Protein AF-X1AGX3-F1 (afdb_monomer)

Secondary structure (DSSP, 8-state):
--EEEEEE-TTS-EEEEEEESS--TTHHHHHHHT--HHHHHHHHHTT------SS---TT------------

Radius of gyration: 15.63 Å; Cα contacts (8 Å, |Δi|>4): 58; chains: 1; bounding box: 40×32×39 Å

pLDDT: mean 94.26, std 4.36, range [79.0, 98.06]

Solvent-accessible surface area (backbone atoms only — not comparable to full-atom values): 4910 Å² total; per-residue (Å²): 107,73,31,78,45,71,45,78,46,99,82,76,42,80,42,84,75,52,80,41,88,36,86,48,95,65,46,68,54,47,38,74,27,55,52,54,55,73,60,43,53,53,30,50,77,68,75,39,88,65,88,83,74,87,85,66,60,54,76,95,71,84,80,87,84,82,92,82,88,86,86,133

Structure (mmCIF, N/CA/C/O backbone):
data_AF-X1AGX3-F1
#
_entry.id   AF-X1AGX3-F1
#
loop_
_atom_site.group_PDB
_atom_site.id
_atom_site.type_symbol
_atom_site.label_atom_id
_atom_site.label_alt_id
_atom_site.label_comp_id
_atom_site.label_asym_id
_atom_site.label_entity_id
_atom_site.label_seq_id
_atom_site.pdbx_PDB_ins_code
_atom_site.Cartn_x
_atom_site.Cartn_y
_atom_site.Cartn_z
_atom_site.occupancy
_atom_site.B_iso_or_equiv
_atom_site.auth_seq_id
_atom_site.auth_comp_id
_atom_site.auth_asym_id
_atom_site.auth_atom_id
_atom_site.pdbx_PDB_model_num
ATOM 1 N N . VAL A 1 1 ? 3.659 8.001 -6.958 1.00 90.44 1 VAL A N 1
ATOM 2 C CA . VAL A 1 1 ? 2.697 7.361 -6.022 1.00 90.44 1 VAL A CA 1
ATOM 3 C C . VAL A 1 1 ? 2.693 8.115 -4.708 1.00 90.44 1 VAL A C 1
ATOM 5 O O . VAL A 1 1 ? 3.758 8.532 -4.273 1.00 90.44 1 VAL A O 1
ATOM 8 N N . ILE A 1 2 ? 1.520 8.301 -4.101 1.00 94.88 2 ILE A N 1
ATOM 9 C CA . ILE A 1 2 ? 1.349 9.005 -2.827 1.00 94.88 2 ILE A CA 1
ATOM 10 C C . ILE A 1 2 ? 0.587 8.088 -1.868 1.00 94.88 2 ILE A C 1
ATOM 12 O O . ILE A 1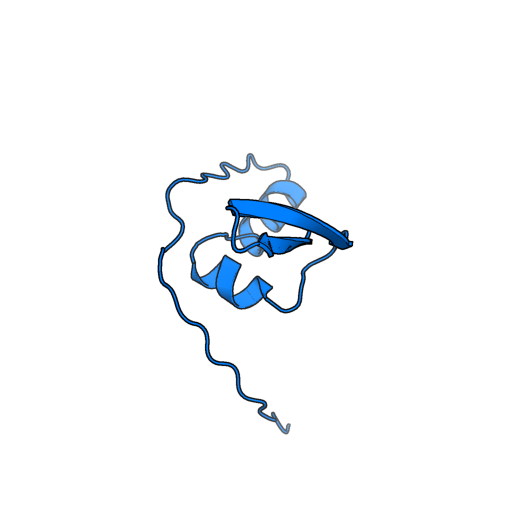 2 ? -0.372 7.433 -2.273 1.00 94.88 2 ILE A O 1
ATOM 16 N N . THR A 1 3 ? 1.005 8.060 -0.605 1.00 97.06 3 THR A N 1
ATOM 17 C CA . THR A 1 3 ? 0.270 7.418 0.488 1.00 97.06 3 THR A CA 1
ATOM 18 C C . THR A 1 3 ? -0.248 8.494 1.433 1.00 97.06 3 THR A C 1
ATOM 20 O O . THR A 1 3 ? 0.535 9.298 1.938 1.00 97.06 3 THR A O 1
ATOM 23 N N . LEU A 1 4 ? -1.556 8.492 1.680 1.00 97.31 4 LEU A N 1
ATOM 24 C CA . LEU A 1 4 ? -2.206 9.357 2.662 1.00 97.31 4 LEU A CA 1
ATOM 25 C C . LEU A 1 4 ? -2.491 8.546 3.923 1.00 97.31 4 LEU A C 1
ATOM 27 O O . LEU A 1 4 ? -3.076 7.466 3.832 1.00 97.31 4 LEU A O 1
ATOM 31 N N . GLN A 1 5 ? -2.099 9.066 5.084 1.00 97.50 5 GLN A N 1
ATOM 32 C CA . GLN A 1 5 ? -2.432 8.456 6.367 1.00 97.50 5 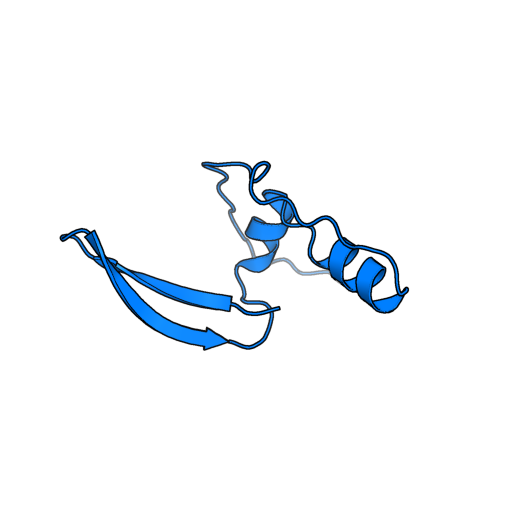GLN A CA 1
ATOM 33 C C . GLN A 1 5 ? -3.509 9.280 7.072 1.00 97.50 5 GLN A C 1
ATOM 35 O O . GLN A 1 5 ? -3.341 10.482 7.288 1.00 97.50 5 GLN A O 1
ATOM 40 N N . LEU A 1 6 ? -4.620 8.622 7.408 1.00 97.69 6 LEU A N 1
ATOM 41 C CA . LEU A 1 6 ? -5.840 9.237 7.925 1.00 97.69 6 LEU A CA 1
ATOM 42 C C . LEU A 1 6 ? -6.406 8.408 9.092 1.00 97.69 6 LEU A C 1
ATOM 44 O O . LEU A 1 6 ? -6.222 7.192 9.128 1.00 97.69 6 LEU A O 1
ATOM 48 N N . PHE A 1 7 ? -7.165 9.047 9.983 1.00 97.88 7 PHE A N 1
ATOM 49 C CA . PHE A 1 7 ? -8.087 8.376 10.908 1.00 97.88 7 PHE A CA 1
ATOM 50 C C . PHE A 1 7 ? -9.537 8.693 10.536 1.00 97.88 7 PHE A C 1
ATOM 52 O O . PHE A 1 7 ? -9.862 9.849 10.264 1.00 97.88 7 PHE A O 1
ATOM 59 N N . LEU A 1 8 ? -10.409 7.685 10.585 1.00 97.12 8 LEU A N 1
ATOM 60 C CA . LEU A 1 8 ? -11.857 7.880 10.650 1.00 97.12 8 LEU A CA 1
ATOM 61 C C . LEU A 1 8 ? -12.263 7.897 12.127 1.00 97.12 8 LEU A C 1
ATOM 63 O O . LEU A 1 8 ? -12.008 6.935 12.855 1.00 97.12 8 LEU A O 1
ATOM 67 N N . THR A 1 9 ? -12.824 9.007 12.592 1.00 97.06 9 THR A N 1
ATOM 68 C CA . THR A 1 9 ? -13.262 9.160 13.983 1.00 97.06 9 THR A CA 1
ATOM 69 C C . THR A 1 9 ? -14.644 8.544 14.206 1.00 97.06 9 THR A C 1
ATOM 71 O O . THR A 1 9 ? -15.362 8.235 13.262 1.00 97.06 9 THR A O 1
ATOM 74 N N . LYS A 1 10 ? -15.041 8.384 15.477 1.00 96.62 10 LYS A N 1
ATOM 75 C CA . LYS A 1 10 ? -16.360 7.835 15.851 1.00 96.62 10 LYS A CA 1
ATOM 76 C C . LYS A 1 10 ? -17.545 8.705 15.405 1.00 96.62 10 LYS A C 1
ATOM 78 O O . LYS A 1 10 ? -18.660 8.210 15.360 1.00 96.62 10 LYS A O 1
ATOM 83 N N . ASP A 1 11 ? -17.307 9.987 15.139 1.00 97.25 11 ASP A N 1
ATOM 84 C CA . ASP A 1 11 ? -18.278 10.954 14.617 1.00 97.25 11 ASP A CA 1
ATOM 85 C C . ASP A 1 11 ? -18.159 11.141 13.091 1.00 97.25 11 ASP A C 1
ATOM 87 O O . ASP A 1 11 ? -18.462 12.217 12.579 1.00 97.25 11 ASP A O 1
ATOM 91 N N . ASP A 1 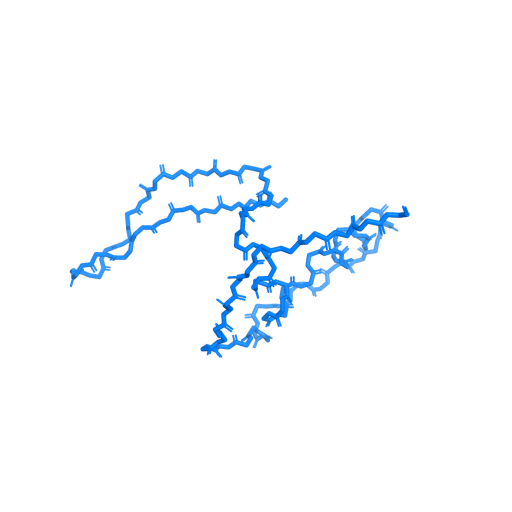12 ? -17.668 10.117 12.381 1.00 97.00 12 ASP A N 1
ATOM 92 C CA . ASP A 1 12 ? -17.530 10.057 10.918 1.00 97.00 12 ASP A CA 1
ATOM 93 C C . ASP A 1 12 ? -16.697 11.194 10.296 1.00 97.00 12 ASP A C 1
ATOM 95 O O . ASP A 1 12 ? -16.864 11.559 9.130 1.00 97.00 12 ASP A O 1
ATOM 99 N N . LYS A 1 13 ? -15.743 11.757 11.050 1.00 97.75 13 LYS A N 1
ATOM 100 C CA . LYS A 1 13 ? -14.806 12.758 10.525 1.00 97.75 13 LYS A CA 1
ATOM 101 C C . LYS A 1 13 ? -13.506 12.105 10.082 1.00 97.75 13 LYS A C 1
ATOM 103 O O . LYS A 1 13 ? -12.894 11.317 10.801 1.00 97.75 13 LYS A O 1
ATOM 108 N N . VAL A 1 14 ? -13.025 12.521 8.915 1.00 97.94 14 VAL A N 1
ATOM 109 C CA . VAL A 1 14 ? -11.688 12.172 8.431 1.00 97.94 14 VAL A CA 1
ATOM 110 C C . VAL A 1 14 ? -10.677 13.154 9.021 1.00 97.94 14 VAL A C 1
ATOM 112 O O . VAL A 1 14 ? -10.778 14.367 8.826 1.00 97.94 14 VAL A O 1
ATOM 115 N N . LYS A 1 15 ? -9.689 12.638 9.752 1.00 98.06 15 LYS A N 1
ATOM 116 C CA . LYS A 1 15 ? -8.562 13.410 10.286 1.00 98.06 15 LYS A CA 1
ATOM 117 C C . LYS A 1 15 ? -7.295 13.059 9.525 1.00 98.06 15 LYS A C 1
ATOM 119 O O . LYS A 1 15 ? -6.916 11.894 9.446 1.00 98.06 15 LYS A O 1
ATOM 124 N N . PHE A 1 16 ? -6.654 14.081 8.975 1.00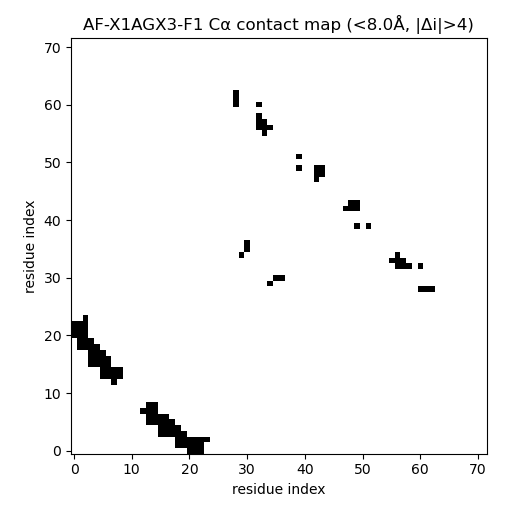 98.00 16 PHE A N 1
ATOM 125 C CA . PHE A 1 16 ? -5.382 13.957 8.281 1.00 98.00 16 PHE A CA 1
ATOM 126 C C . PHE A 1 16 ? -4.215 13.845 9.268 1.00 98.00 16 PHE A C 1
ATOM 128 O O . PHE A 1 16 ? -4.217 14.522 10.296 1.00 98.00 16 PHE A O 1
ATOM 135 N N . ILE A 1 17 ? -3.230 13.009 8.933 1.00 97.62 17 ILE A N 1
ATOM 136 C CA . ILE A 1 17 ? -1.991 12.856 9.703 1.00 97.62 17 ILE A CA 1
ATOM 137 C C . ILE A 1 17 ? -0.797 13.296 8.858 1.00 97.62 17 ILE A C 1
ATOM 139 O O . ILE A 1 17 ? -0.108 14.244 9.218 1.00 97.62 17 ILE A O 1
ATOM 143 N N . GLU A 1 18 ? -0.556 12.617 7.734 1.00 97.69 18 GLU A N 1
ATOM 144 C CA . GLU A 1 18 ? 0.618 12.868 6.895 1.00 97.69 18 GLU A CA 1
ATOM 145 C C . GLU A 1 18 ? 0.417 12.461 5.428 1.00 97.69 18 GLU A C 1
ATOM 147 O O . GLU A 1 18 ? -0.435 11.631 5.086 1.00 97.69 18 GLU A O 1
ATOM 152 N N . ILE A 1 19 ? 1.252 13.047 4.563 1.00 97.69 19 ILE A N 1
ATOM 153 C CA . ILE A 1 19 ? 1.426 12.665 3.160 1.00 97.69 19 ILE A CA 1
ATOM 154 C C . ILE A 1 19 ? 2.823 12.076 3.013 1.00 97.69 19 ILE A C 1
ATOM 156 O O . ILE A 1 19 ? 3.817 12.747 3.278 1.00 97.69 19 ILE A O 1
ATOM 160 N N . ASN A 1 20 ? 2.903 10.851 2.505 1.00 97.38 20 ASN A N 1
ATOM 161 C CA . ASN A 1 20 ? 4.161 10.242 2.105 1.00 97.38 20 ASN A CA 1
ATOM 162 C C . ASN A 1 20 ? 4.221 10.183 0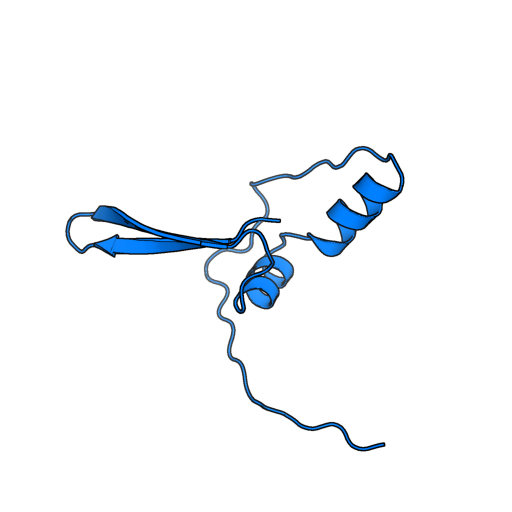.573 1.00 97.38 20 ASN A C 1
ATOM 164 O O . ASN A 1 20 ? 3.460 9.410 -0.019 1.00 97.38 20 ASN A O 1
ATOM 168 N N . PRO A 1 21 ? 5.118 10.929 -0.098 1.00 96.88 21 PRO A N 1
ATOM 169 C CA . PRO A 1 21 ? 5.275 10.890 -1.556 1.00 96.88 21 PRO A CA 1
ATOM 170 C C . PRO A 1 21 ? 6.050 9.637 -2.012 1.00 96.88 21 PRO A C 1
ATOM 172 O O . PRO A 1 21 ? 7.011 9.702 -2.773 1.00 96.88 21 PRO A O 1
ATOM 175 N N . ARG A 1 22 ? 5.654 8.474 -1.494 1.00 96.31 22 ARG A N 1
ATOM 176 C CA . ARG A 1 22 ? 6.224 7.153 -1.765 1.00 96.31 22 ARG A CA 1
ATOM 177 C C . ARG A 1 22 ? 5.175 6.070 -1.525 1.00 96.31 22 ARG A C 1
ATOM 179 O O . ARG A 1 22 ? 4.087 6.329 -1.002 1.00 96.31 22 ARG A O 1
ATOM 186 N N . PHE A 1 23 ? 5.533 4.831 -1.842 1.00 96.75 23 PHE A N 1
ATOM 187 C CA . PHE A 1 23 ? 4.779 3.674 -1.378 1.00 96.75 23 PHE A CA 1
ATOM 188 C C . PHE A 1 23 ? 4.831 3.559 0.154 1.00 96.75 23 PHE A C 1
ATOM 190 O O . PHE A 1 23 ? 5.892 3.654 0.779 1.00 96.75 23 PHE A O 1
ATOM 197 N N . GLY A 1 24 ? 3.663 3.393 0.770 1.00 95.56 24 GLY A N 1
ATOM 198 C CA . GLY A 1 24 ? 3.515 3.056 2.180 1.00 95.56 24 GLY A CA 1
ATOM 199 C C . GLY A 1 24 ? 3.684 1.561 2.424 1.00 95.56 24 GLY A C 1
ATOM 200 O O . GLY A 1 24 ? 3.533 0.751 1.510 1.00 95.56 24 GLY A O 1
ATOM 201 N N . GLY A 1 25 ? 3.925 1.173 3.677 1.00 94.50 25 GLY A N 1
ATOM 202 C CA . GLY A 1 25 ? 4.097 -0.238 4.038 1.00 94.50 25 GLY A CA 1
ATOM 203 C C . GLY A 1 25 ? 2.877 -1.115 3.723 1.00 94.50 25 GLY A C 1
ATOM 204 O O . GLY A 1 25 ? 3.025 -2.320 3.560 1.00 94.50 25 GLY A O 1
ATOM 205 N N . GLY A 1 26 ? 1.678 -0.536 3.613 1.00 94.81 26 GLY A N 1
ATOM 206 C CA . GLY A 1 26 ? 0.446 -1.245 3.248 1.00 94.81 26 GLY A CA 1
ATOM 207 C C . GLY A 1 26 ? 0.264 -1.521 1.749 1.00 94.81 26 GLY A C 1
ATOM 208 O O . GLY A 1 26 ? -0.705 -2.185 1.386 1.00 94.81 26 GLY A O 1
ATOM 209 N N . VAL A 1 27 ? 1.169 -1.054 0.873 1.00 96.44 27 VAL A N 1
ATOM 210 C CA . VAL A 1 27 ? 0.999 -1.163 -0.589 1.00 96.44 27 VAL A CA 1
ATOM 211 C C . VAL A 1 27 ? 0.740 -2.589 -1.114 1.00 96.44 27 VAL A C 1
ATOM 213 O O . VAL A 1 27 ? -0.051 -2.705 -2.055 1.00 96.44 27 VAL A O 1
ATOM 216 N N . PRO A 1 28 ? 1.293 -3.688 -0.544 1.00 96.38 28 PRO A N 1
ATOM 217 C CA . PRO A 1 28 ? 1.008 -5.026 -1.066 1.00 96.38 28 PRO A CA 1
ATOM 218 C C . PRO A 1 28 ? -0.489 -5.373 -1.048 1.00 96.38 28 PRO A C 1
ATOM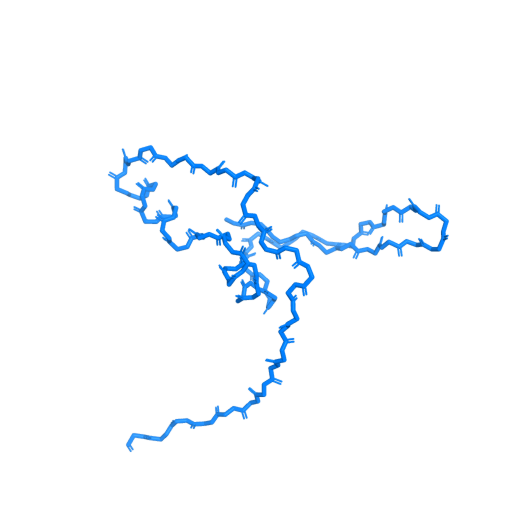 220 O O . PRO A 1 28 ? -0.975 -6.007 -1.986 1.00 96.38 28 PRO A O 1
ATOM 223 N N . LEU A 1 29 ? -1.241 -4.898 -0.045 1.00 96.94 29 LEU A N 1
ATOM 224 C CA . LEU A 1 29 ? -2.695 -5.074 0.020 1.00 96.94 29 LEU A CA 1
ATOM 225 C C . LEU A 1 29 ? -3.394 -4.316 -1.112 1.00 96.94 29 LEU A C 1
ATOM 227 O O . LEU A 1 29 ? -4.227 -4.896 -1.800 1.00 96.94 29 LEU A O 1
ATOM 231 N N . SER A 1 30 ? -3.027 -3.055 -1.357 1.00 94.94 30 SER A N 1
ATOM 232 C CA . SER A 1 30 ? -3.603 -2.255 -2.447 1.00 94.94 30 SER A CA 1
ATOM 233 C C . SER A 1 30 ? -3.366 -2.904 -3.814 1.00 94.94 30 SER A C 1
ATOM 235 O O . SER A 1 30 ? -4.297 -3.015 -4.612 1.00 94.94 30 SER A O 1
ATOM 237 N N . ILE A 1 31 ? -2.148 -3.401 -4.066 1.00 95.25 31 ILE A N 1
ATOM 238 C CA . ILE A 1 31 ? -1.821 -4.119 -5.307 1.00 95.25 31 ILE A CA 1
ATOM 239 C C . ILE A 1 31 ? -2.656 -5.395 -5.419 1.00 95.25 31 ILE A C 1
ATOM 241 O O . ILE A 1 31 ? -3.268 -5.637 -6.460 1.00 95.25 31 ILE A O 1
ATOM 245 N N . LYS A 1 32 ? -2.743 -6.188 -4.342 1.00 95.88 32 LYS A N 1
ATOM 246 C CA . LYS A 1 32 ? -3.537 -7.424 -4.326 1.00 95.88 32 LYS A CA 1
ATOM 247 C C . LYS A 1 32 ? -5.037 -7.167 -4.491 1.00 95.88 32 LYS A C 1
ATOM 249 O O . LYS A 1 32 ? -5.725 -8.002 -5.075 1.00 95.88 32 LYS A O 1
ATOM 254 N N . ALA A 1 33 ? -5.529 -6.026 -4.014 1.00 95.81 33 ALA A N 1
ATOM 255 C CA . ALA A 1 33 ? -6.907 -5.593 -4.195 1.00 95.81 33 ALA A CA 1
ATOM 256 C C . ALA A 1 33 ? -7.209 -5.155 -5.638 1.00 95.81 33 ALA A C 1
ATOM 258 O O . ALA A 1 33 ? -8.377 -5.057 -5.982 1.00 95.81 33 ALA A O 1
ATOM 259 N N . GLY A 1 34 ? -6.202 -4.932 -6.491 1.00 93.69 34 GLY A N 1
ATOM 260 C CA . GLY A 1 34 ? -6.383 -4.594 -7.908 1.00 93.69 34 GLY A CA 1
ATOM 261 C C . GLY A 1 34 ? -5.730 -3.279 -8.338 1.00 93.69 34 GLY A C 1
ATOM 262 O O . GLY A 1 34 ? -5.713 -2.975 -9.531 1.00 93.69 34 GLY A O 1
ATOM 263 N N . ALA A 1 35 ? -5.145 -2.511 -7.411 1.00 93.38 35 ALA A N 1
ATOM 264 C CA . ALA A 1 35 ? -4.416 -1.288 -7.740 1.00 93.38 35 ALA A CA 1
ATOM 265 C C . ALA A 1 35 ? -3.029 -1.620 -8.309 1.00 93.38 35 ALA A C 1
ATOM 267 O O . ALA A 1 35 ? -2.026 -1.627 -7.594 1.00 93.38 35 ALA A O 1
ATOM 268 N N . ASN A 1 36 ? -2.970 -1.943 -9.601 1.00 93.00 36 ASN A N 1
ATOM 269 C CA . ASN A 1 36 ? -1.762 -2.424 -10.270 1.00 93.00 36 ASN A CA 1
ATOM 270 C C . ASN A 1 36 ? -0.759 -1.293 -10.576 1.00 93.00 36 ASN A C 1
ATOM 272 O O . ASN A 1 36 ? -0.412 -1.037 -11.730 1.00 93.00 36 ASN A O 1
ATOM 276 N N . PHE A 1 37 ? -0.271 -0.635 -9.521 1.00 94.25 37 PHE A N 1
ATOM 277 C CA . PHE A 1 37 ? 0.731 0.425 -9.599 1.00 94.25 37 PHE A CA 1
ATOM 278 C C . PHE A 1 37 ? 1.975 0.032 -10.402 1.00 94.25 37 PHE A C 1
ATOM 280 O O . PHE A 1 37 ? 2.379 0.846 -11.229 1.00 94.25 37 PHE A O 1
ATOM 287 N N . PRO A 1 38 ? 2.573 -1.171 -10.244 1.00 93.69 38 PRO A N 1
ATOM 288 C CA . PRO A 1 38 ? 3.751 -1.536 -11.030 1.00 93.69 38 PRO A CA 1
ATOM 289 C C . PRO A 1 38 ? 3.488 -1.492 -12.538 1.00 93.69 38 PRO A C 1
ATOM 291 O O . PRO A 1 38 ? 4.286 -0.932 -13.286 1.00 93.69 38 PRO A O 1
ATOM 294 N N . LYS A 1 39 ? 2.340 -2.023 -12.988 1.00 93.62 39 LYS A N 1
ATOM 295 C CA . LYS A 1 39 ? 1.949 -1.975 -14.401 1.00 93.62 39 LYS A CA 1
ATOM 296 C C . LYS A 1 39 ? 1.728 -0.542 -14.873 1.00 93.62 39 LYS A C 1
ATOM 298 O O . LYS A 1 39 ? 2.204 -0.199 -15.949 1.00 93.62 39 LYS A O 1
ATOM 303 N N . TRP A 1 40 ? 1.012 0.273 -14.099 1.00 93.94 40 TRP A N 1
ATOM 304 C CA . TRP A 1 40 ? 0.713 1.655 -14.483 1.00 93.94 40 TRP A CA 1
ATOM 305 C C . TRP A 1 40 ? 1.977 2.506 -14.579 1.00 93.94 40 TRP A C 1
ATOM 307 O O . TRP A 1 40 ? 2.163 3.188 -15.577 1.00 93.94 40 TRP A O 1
ATOM 317 N N . ILE A 1 41 ? 2.885 2.384 -13.608 1.00 94.31 41 ILE A N 1
ATOM 318 C CA . ILE A 1 41 ? 4.181 3.073 -13.634 1.00 94.31 41 ILE A CA 1
ATOM 319 C C . ILE A 1 41 ? 4.981 2.644 -14.867 1.00 94.31 41 ILE A C 1
ATOM 321 O O . ILE A 1 41 ? 5.500 3.489 -15.586 1.00 94.31 41 ILE A O 1
ATOM 325 N N . LEU A 1 42 ? 5.045 1.341 -15.160 1.00 95.81 42 LEU A N 1
ATOM 326 C CA . LEU A 1 42 ? 5.759 0.854 -16.340 1.00 95.81 42 LEU A CA 1
ATOM 327 C C . LEU A 1 42 ? 5.134 1.366 -17.647 1.00 95.81 42 LEU A C 1
ATOM 329 O O . LEU A 1 42 ? 5.853 1.729 -18.569 1.00 95.81 42 LEU A O 1
ATOM 333 N N . GLN A 1 43 ? 3.805 1.396 -17.742 1.00 95.81 43 GLN A N 1
ATOM 334 C CA . GLN A 1 43 ? 3.103 1.941 -18.907 1.00 95.81 43 GLN A CA 1
ATOM 335 C C . GLN A 1 43 ? 3.410 3.428 -19.102 1.00 95.81 43 GLN A C 1
ATOM 337 O O . GLN A 1 43 ? 3.752 3.820 -20.215 1.00 95.81 43 GLN A O 1
ATOM 342 N N . GLU A 1 44 ? 3.356 4.215 -18.028 1.00 94.44 44 GLU A N 1
ATOM 343 C CA . GLU A 1 44 ? 3.692 5.640 -18.034 1.00 94.44 44 GLU A CA 1
ATOM 344 C C . GLU A 1 44 ? 5.141 5.870 -18.487 1.00 94.44 44 GLU A C 1
ATOM 346 O O . GLU A 1 44 ? 5.385 6.651 -19.405 1.00 94.44 44 GLU A O 1
ATOM 351 N N . MET A 1 45 ? 6.099 5.113 -17.938 1.00 96.12 45 MET A N 1
ATOM 352 C CA . MET A 1 45 ? 7.512 5.176 -18.340 1.00 96.12 45 MET A CA 1
ATOM 353 C C . MET A 1 45 ? 7.744 4.813 -19.813 1.00 96.12 45 MET A C 1
ATOM 355 O O . MET A 1 45 ? 8.713 5.268 -20.416 1.00 96.12 45 MET A O 1
ATOM 359 N N . LEU A 1 46 ? 6.869 3.992 -20.396 1.00 97.44 46 LEU A N 1
ATOM 360 C CA . LEU A 1 46 ? 6.913 3.598 -21.805 1.00 97.44 46 LEU A CA 1
ATOM 361 C C . LEU A 1 46 ? 6.099 4.533 -22.718 1.00 97.44 46 LEU A C 1
ATOM 363 O O . LEU A 1 46 ? 5.920 4.210 -23.893 1.00 97.44 46 LEU A O 1
ATOM 367 N N . GLY A 1 47 ? 5.570 5.646 -22.199 1.00 95.88 47 GLY A N 1
ATOM 368 C CA . GLY A 1 47 ? 4.738 6.584 -22.960 1.00 95.88 47 GLY A CA 1
ATOM 369 C C . GLY A 1 47 ? 3.400 5.993 -23.412 1.00 95.88 47 GLY A C 1
ATOM 370 O O . GLY A 1 47 ? 2.824 6.445 -24.399 1.00 95.88 47 GLY A O 1
ATOM 371 N N . ARG A 1 48 ? 2.916 4.945 -22.736 1.00 95.69 48 ARG A N 1
ATOM 372 C CA . ARG A 1 48 ? 1.626 4.310 -23.027 1.00 95.69 48 ARG A CA 1
ATOM 373 C C . ARG A 1 48 ? 0.543 4.919 -22.152 1.00 95.69 48 ARG A C 1
ATOM 375 O O . ARG A 1 48 ? 0.773 5.199 -20.979 1.00 95.69 4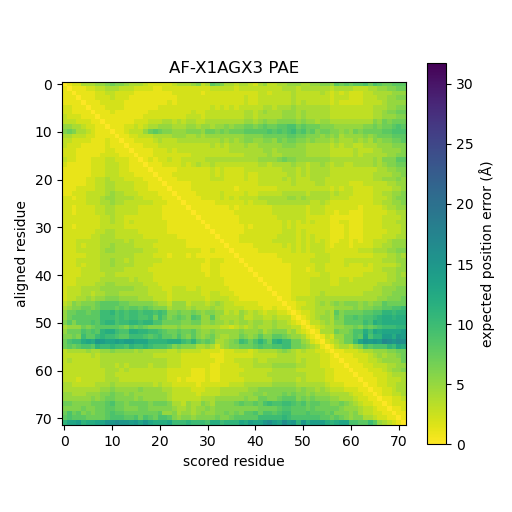8 ARG A O 1
ATOM 382 N N . GLU A 1 49 ? -0.662 5.032 -22.697 1.00 90.12 49 GLU A N 1
ATOM 383 C CA . GLU A 1 49 ? -1.818 5.457 -21.913 1.00 90.12 49 GLU A CA 1
ATOM 384 C C . GLU A 1 49 ? -2.110 4.473 -20.770 1.00 90.12 49 GLU A C 1
ATOM 386 O O . GLU A 1 49 ? -2.162 3.248 -20.948 1.00 90.12 49 GLU A O 1
ATOM 391 N N . THR A 1 50 ? -2.318 5.025 -19.576 1.00 86.94 50 THR A N 1
ATOM 392 C CA . THR A 1 50 ? -2.699 4.292 -18.372 1.00 86.94 50 THR A CA 1
ATOM 393 C C . THR A 1 50 ? -4.183 4.499 -18.100 1.00 86.94 50 THR A C 1
ATOM 395 O O . THR A 1 50 ? -4.622 5.553 -17.653 1.00 86.94 50 THR A O 1
ATOM 398 N N . ASN A 1 51 ? -4.992 3.466 -18.335 1.00 84.50 51 ASN A N 1
ATOM 399 C CA . ASN A 1 51 ? -6.386 3.482 -17.897 1.00 84.50 51 ASN A CA 1
ATOM 400 C C . ASN A 1 51 ? -6.474 2.983 -16.445 1.00 84.50 51 ASN A C 1
ATOM 402 O O . ASN A 1 51 ? -6.564 1.776 -16.189 1.00 84.50 51 ASN A O 1
ATOM 406 N N . ILE A 1 52 ? -6.388 3.915 -15.495 1.00 86.31 52 ILE A N 1
ATOM 407 C CA . ILE A 1 52 ? -6.560 3.642 -14.065 1.00 86.31 52 ILE A CA 1
ATOM 408 C C . ILE A 1 52 ? -8.053 3.706 -13.747 1.00 86.31 52 ILE A C 1
ATOM 410 O O . ILE A 1 52 ? -8.637 4.782 -13.649 1.00 86.31 52 ILE A O 1
ATOM 414 N N . ARG A 1 53 ? -8.674 2.539 -13.572 1.00 81.69 53 ARG A N 1
ATOM 415 C CA . ARG A 1 53 ? -10.072 2.438 -13.143 1.00 81.69 53 ARG A CA 1
ATOM 416 C C . ARG A 1 53 ? -10.171 2.286 -11.627 1.00 81.69 53 ARG A C 1
ATOM 418 O O . ARG A 1 53 ? -9.432 1.502 -11.036 1.00 81.69 53 ARG A O 1
ATOM 425 N N . PHE A 1 54 ? -11.119 2.997 -11.020 1.00 79.56 54 PHE A N 1
ATOM 426 C CA . PHE A 1 54 ? -11.365 2.993 -9.570 1.00 79.56 54 PHE A CA 1
ATOM 427 C C . PHE A 1 54 ? -12.457 2.005 -9.124 1.00 79.56 54 PHE A C 1
ATOM 429 O O . PHE A 1 54 ? -12.757 1.917 -7.939 1.00 79.56 54 PHE A O 1
ATOM 436 N N . ASP A 1 55 ? -13.059 1.266 -10.055 1.00 79.00 55 ASP A N 1
ATOM 437 C CA . ASP A 1 55 ? -14.269 0.463 -9.835 1.00 79.00 55 ASP A CA 1
ATOM 438 C C . ASP A 1 55 ? -14.018 -1.039 -9.618 1.00 79.00 55 ASP A C 1
ATOM 440 O O . ASP A 1 55 ? -14.954 -1.783 -9.350 1.00 79.00 55 ASP A O 1
ATOM 444 N N . ASN A 1 56 ? -12.761 -1.488 -9.674 1.00 83.31 56 ASN A N 1
ATOM 445 C CA . ASN A 1 56 ? -12.400 -2.909 -9.619 1.00 83.31 56 ASN A CA 1
ATOM 446 C C . ASN A 1 56 ? -11.498 -3.276 -8.432 1.00 83.31 56 ASN A C 1
ATOM 448 O O . ASN A 1 56 ? -10.770 -4.271 -8.486 1.00 83.31 56 ASN A O 1
ATOM 452 N N . PHE A 1 57 ? -11.522 -2.488 -7.355 1.00 92.69 57 PHE A N 1
ATOM 453 C CA . PHE A 1 57 ? -10.815 -2.862 -6.134 1.00 92.69 57 PHE A CA 1
ATOM 454 C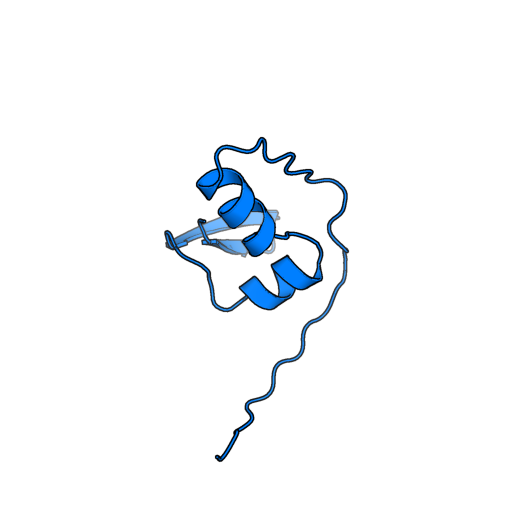 C . PHE A 1 57 ? -11.619 -3.880 -5.329 1.00 92.69 57 PHE A C 1
ATOM 456 O O . PHE A 1 57 ? -12.800 -3.688 -5.046 1.00 92.69 57 PHE A O 1
ATOM 463 N N . LYS A 1 58 ? -10.966 -4.974 -4.939 1.00 95.06 58 LYS A N 1
ATOM 464 C CA . LYS A 1 58 ? -11.566 -6.012 -4.108 1.00 95.06 58 LYS A CA 1
ATOM 465 C C . LYS A 1 58 ? -11.801 -5.485 -2.694 1.00 95.06 58 LYS A C 1
ATOM 467 O O . LYS A 1 58 ? -10.861 -5.338 -1.914 1.00 95.06 58 LYS A O 1
ATOM 472 N N . ASP A 1 59 ? -13.069 -5.261 -2.377 1.00 94.62 59 ASP A N 1
ATOM 473 C CA . ASP A 1 59 ? -13.532 -4.905 -1.039 1.00 94.62 59 ASP A CA 1
ATOM 474 C C . ASP A 1 59 ? -13.365 -6.066 -0.035 1.00 94.62 59 ASP A C 1
ATOM 476 O O . ASP A 1 59 ? -13.324 -7.243 -0.414 1.00 94.62 59 ASP A O 1
ATOM 480 N N . ARG A 1 60 ? -13.259 -5.725 1.259 1.00 95.44 60 ARG A N 1
ATOM 481 C CA . ARG A 1 60 ? -13.133 -6.656 2.399 1.00 95.44 60 ARG A CA 1
ATOM 482 C C . ARG A 1 60 ? -11.987 -7.672 2.278 1.00 95.44 60 ARG A C 1
ATOM 484 O O . ARG A 1 60 ? -12.027 -8.746 2.877 1.00 95.44 60 ARG A O 1
ATOM 491 N N . LEU A 1 61 ? -10.940 -7.338 1.523 1.00 97.00 61 LEU A N 1
ATOM 492 C CA . LEU A 1 61 ? -9.719 -8.135 1.463 1.00 97.00 61 LEU A CA 1
ATOM 493 C C . LEU A 1 61 ? -8.881 -7.919 2.730 1.00 97.00 61 LEU A C 1
ATOM 495 O O . LEU A 1 61 ? -8.503 -6.796 3.054 1.00 97.00 61 LEU A O 1
ATOM 499 N N . ILE A 1 62 ? -8.551 -9.010 3.417 1.00 97.00 62 ILE A N 1
ATOM 500 C CA . ILE A 1 62 ? -7.700 -8.998 4.610 1.00 97.00 62 ILE A CA 1
ATOM 501 C C . ILE A 1 62 ? -6.295 -9.457 4.217 1.00 97.00 62 ILE A C 1
ATOM 503 O O . ILE A 1 62 ? -6.134 -10.464 3.527 1.00 97.00 62 ILE A O 1
ATOM 507 N N . MET A 1 63 ? -5.277 -8.725 4.671 1.00 97.00 63 MET A N 1
ATOM 508 C CA . MET A 1 63 ? -3.873 -9.118 4.553 1.00 97.00 63 MET A CA 1
ATOM 509 C C . MET A 1 63 ? -3.312 -9.422 5.938 1.00 97.00 63 MET A C 1
ATOM 511 O O . MET A 1 63 ? -3.311 -8.556 6.810 1.00 97.00 63 MET A O 1
ATOM 515 N N . LEU A 1 64 ? -2.782 -10.631 6.103 1.00 96.62 64 LEU A N 1
ATOM 516 C CA . LEU A 1 64 ? -1.893 -10.986 7.204 1.00 96.62 64 LEU A CA 1
ATOM 517 C C . LEU A 1 64 ? -0.457 -10.928 6.688 1.00 96.62 64 LEU A C 1
ATOM 519 O O . LEU A 1 64 ? -0.186 -11.333 5.556 1.00 96.62 64 LEU A O 1
ATOM 523 N N . ARG A 1 65 ? 0.453 -10.403 7.504 1.00 94.00 65 ARG A N 1
ATOM 524 C CA . ARG A 1 65 ? 1.887 -10.399 7.211 1.00 94.00 65 ARG A CA 1
ATOM 525 C C . ARG A 1 65 ? 2.613 -11.173 8.293 1.00 94.00 65 ARG A C 1
ATOM 527 O O . ARG A 1 65 ? 2.220 -11.112 9.454 1.00 94.00 65 ARG A O 1
ATOM 534 N N . TYR A 1 66 ? 3.658 -11.867 7.880 1.00 95.00 66 TYR A N 1
ATOM 535 C CA . TYR A 1 66 ? 4.617 -12.521 8.751 1.00 95.00 66 TYR A CA 1
ATOM 536 C C . TYR A 1 66 ? 6.016 -12.175 8.241 1.00 95.00 66 TYR A C 1
ATOM 538 O O . TYR A 1 66 ? 6.182 -11.899 7.049 1.00 95.00 66 TYR A O 1
ATOM 546 N N . ASP A 1 67 ? 6.993 -12.181 9.138 1.00 94.75 67 ASP A N 1
ATOM 547 C CA . ASP A 1 67 ? 8.393 -12.026 8.767 1.00 94.75 67 ASP A CA 1
ATOM 548 C C . ASP A 1 67 ? 8.967 -13.392 8.390 1.00 94.75 67 ASP A C 1
ATOM 550 O O . ASP A 1 67 ? 8.711 -14.399 9.053 1.00 94.75 67 ASP A O 1
ATOM 554 N N . GLY A 1 68 ? 9.716 -13.429 7.292 1.00 94.06 68 GLY A N 1
ATOM 555 C CA . GLY A 1 68 ? 10.361 -14.632 6.786 1.00 94.06 68 GLY A CA 1
ATOM 556 C C . GLY A 1 68 ? 11.732 -14.300 6.213 1.00 94.06 68 GLY A C 1
ATOM 557 O O . GLY A 1 68 ? 11.972 -13.181 5.762 1.00 94.06 68 GLY A O 1
ATOM 558 N N . GLU A 1 69 ? 12.624 -15.282 6.234 1.00 95.44 69 GLU A N 1
ATOM 559 C CA . GLU A 1 69 ? 14.011 -15.166 5.787 1.00 95.44 69 GLU A CA 1
ATOM 560 C C . GLU A 1 69 ? 14.269 -16.050 4.564 1.00 95.44 69 GLU A C 1
ATOM 562 O O . GLU A 1 69 ? 13.666 -17.111 4.397 1.00 95.44 69 GLU A O 1
ATOM 567 N N . VAL A 1 70 ? 15.157 -15.589 3.685 1.00 94.31 70 VAL A N 1
ATOM 568 C CA . VAL A 1 70 ? 15.633 -16.343 2.523 1.00 94.31 70 VAL A CA 1
ATOM 569 C C . VAL A 1 70 ? 17.154 -16.356 2.591 1.00 94.31 70 VAL A C 1
ATOM 571 O O . VAL A 1 70 ? 17.775 -15.295 2.623 1.00 94.31 70 VAL A O 1
ATOM 574 N N . TRP A 1 71 ? 17.734 -17.553 2.608 1.00 89.50 71 TRP A N 1
ATOM 575 C CA . TRP A 1 71 ? 19.17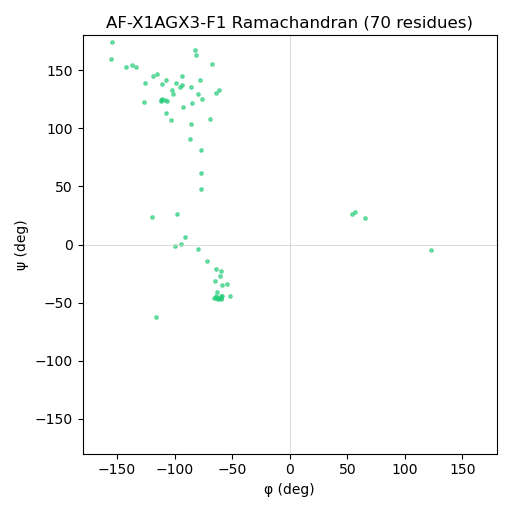8 -17.786 2.629 1.00 89.50 71 TRP A CA 1
ATOM 576 C C . TRP A 1 71 ? 19.623 -18.316 1.262 1.00 89.50 71 TRP A C 1
ATOM 578 O O . TRP A 1 71 ? 18.880 -19.072 0.633 1.00 89.50 71 TRP A O 1
ATOM 588 N N . LEU A 1 72 ? 20.797 -17.883 0.797 1.00 85.19 72 LEU A N 1
ATOM 589 C CA . LEU A 1 72 ? 21.385 -18.265 -0.493 1.00 85.19 72 LEU A CA 1
ATOM 590 C C . LEU A 1 72 ? 22.428 -19.369 -0.322 1.00 85.19 72 LEU A C 1
ATOM 592 O O . LEU A 1 72 ? 23.208 -19.276 0.653 1.00 85.19 72 LEU A O 1
#

Sequence (72 aa):
VITLQLFLTKDDKVKFIEINPRFGGGVPLSIKAGANFPKWILQEMLGRETNIRFDNFKDRLIMLRYDGEVWL

InterPro domains:
  IPR011761 ATP-grasp fold [PS50975] (1-46)

Mean predicted aligned error: 3.77 Å

Nearest PDB structures (foldseek):
  8ylr-assembly1_Sa  TM=3.321E-01  e=7.055E+00  Saccharomyces cerevisiae S288C
  8c3a-assembly1_X  TM=2.748E-01  e=8.090E+00  Candida albicans

Organism: NCBI:txid412755

Foldseek 3Di:
DKDWDWDQDPVRDIGGDDIDPDDDPCVVLQVVQPQVVVVQVVCVVVVHDDDGDPPRGRPPDDDDDDDDDDDD